Protein AF-A0A933IB61-F1 (afdb_monomer)

Secondary structure (DSSP, 8-state):
--HHHHHHHHHHHHHHHHHHHHHHHHHHHHHHHHHHHHHHHHHTTTS-HHHHHHHHHHHHHHTT---STTTTSEEE-TTS-EEE----SHHHHHHHHHHHHHHHHHTEEEETTEEEEEEEEEEEEE-GGGS-EEEEEEEEEEE-----

pLDDT: mean 87.88, std 10.19, range [34.69, 96.94]

Organism: NCBI:txid2250710

Mean predicted aligned error: 6.29 Å

Nearest PDB structures (foldseek):
  4z36-assembly1_A  TM=5.229E-01  e=5.584E+00  Homo sapiens

Foldseek 3Di:
DPPVVVVVVVVVVVLVVVVVCLVVLLVVLLVVLVVLQQVCQVCQVPDDLLVSLLVSLVSCLVSQPPQDDQAQPWDQDPVRDTDHHHQPDPVSSVRSSVRSSVSQSVQWDQDPLTIKTKDWDKHWRQGPPSPDIDIDIDIDMDHRDPDD

Sequence (148 aa):
MPRIIKWLLWALVVVALYASLKIVLPYIRFADIKGKMREAVLAAAMETDESIARKLAENALDDNLPLAGDYFYQVTGEDGKKFVYQPETEEQKNEYQTLARQYFLEHMTRSPQGLEIAISYQQEIYFPFNLYTHKISFEHKEGGTQLR

Structure (mmCIF, N/CA/C/O backbone):
data_AF-A0A933IB61-F1
#
_entry.id   AF-A0A933IB61-F1
#
loop_
_atom_site.group_PDB
_atom_site.id
_atom_site.type_symbol
_atom_site.label_atom_id
_atom_site.label_alt_id
_atom_site.label_comp_id
_atom_site.label_asym_id
_atom_site.label_entity_id
_atom_site.label_seq_id
_atom_site.pdbx_PDB_ins_code
_atom_site.Cartn_x
_atom_site.Cartn_y
_atom_site.Cartn_z
_atom_site.occupancy
_atom_site.B_iso_or_equiv
_atom_site.auth_seq_id
_atom_site.auth_comp_id
_atom_site.auth_asym_id
_atom_site.auth_atom_id
_atom_site.pdbx_PDB_model_num
ATOM 1 N N . MET A 1 1 ? 6.098 -3.835 -46.830 1.00 64.69 1 MET A N 1
ATOM 2 C CA . MET A 1 1 ? 6.644 -3.106 -45.660 1.00 64.69 1 MET A CA 1
ATOM 3 C C . MET A 1 1 ? 8.115 -3.456 -45.481 1.00 64.69 1 MET A C 1
ATOM 5 O O . MET A 1 1 ? 8.422 -4.646 -45.482 1.00 64.69 1 MET A O 1
ATOM 9 N N . PRO A 1 2 ? 9.014 -2.469 -45.326 1.00 77.75 2 PRO A N 1
ATOM 10 C CA . PRO A 1 2 ? 10.400 -2.704 -44.926 1.00 77.75 2 PRO A CA 1
ATOM 11 C C . PRO A 1 2 ? 10.445 -3.527 -43.634 1.00 77.75 2 PRO A C 1
ATOM 13 O O . PRO A 1 2 ? 9.681 -3.256 -42.706 1.00 77.75 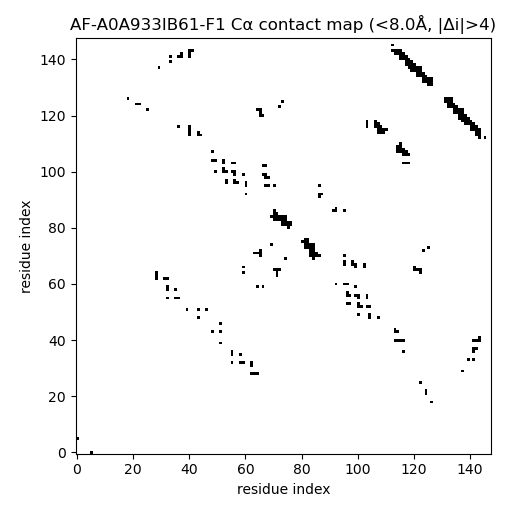2 PRO A O 1
ATOM 16 N N . ARG A 1 3 ? 11.335 -4.525 -43.555 1.00 79.69 3 ARG A N 1
ATOM 17 C CA . ARG A 1 3 ? 11.432 -5.438 -42.397 1.00 79.69 3 ARG A CA 1
ATOM 18 C C . ARG A 1 3 ? 11.608 -4.688 -41.068 1.00 79.69 3 ARG A C 1
ATOM 20 O O . ARG A 1 3 ? 11.031 -5.097 -40.070 1.00 79.69 3 ARG A O 1
ATOM 27 N N . ILE A 1 4 ? 12.321 -3.562 -41.086 1.00 82.44 4 ILE A N 1
ATOM 28 C CA . ILE A 1 4 ? 12.571 -2.689 -39.927 1.00 82.44 4 ILE A CA 1
ATOM 29 C C . ILE A 1 4 ? 11.267 -2.121 -39.346 1.00 82.44 4 ILE A C 1
ATOM 31 O O . ILE A 1 4 ? 11.076 -2.137 -38.135 1.00 82.44 4 ILE A O 1
ATOM 35 N N . ILE A 1 5 ? 10.328 -1.694 -40.198 1.00 84.19 5 ILE A N 1
ATOM 36 C CA . ILE A 1 5 ? 9.041 -1.134 -39.751 1.00 84.19 5 ILE A CA 1
ATOM 37 C C . ILE A 1 5 ? 8.217 -2.195 -39.015 1.00 84.19 5 ILE A C 1
ATOM 39 O O . ILE A 1 5 ? 7.578 -1.898 -38.011 1.00 84.19 5 ILE A O 1
ATOM 43 N N . LYS A 1 6 ? 8.279 -3.456 -39.462 1.00 84.38 6 LYS A N 1
ATOM 44 C CA . LYS A 1 6 ? 7.588 -4.567 -38.796 1.00 84.38 6 LYS A CA 1
ATOM 45 C C . LYS A 1 6 ? 8.132 -4.814 -37.382 1.00 84.38 6 LYS A C 1
ATOM 47 O O . LYS A 1 6 ? 7.344 -5.048 -36.473 1.00 84.38 6 LYS A O 1
ATOM 52 N N . TRP A 1 7 ? 9.450 -4.736 -37.193 1.00 85.81 7 TRP A N 1
ATOM 53 C CA . TRP A 1 7 ? 10.077 -4.858 -35.871 1.00 85.81 7 TRP A CA 1
ATOM 54 C C . TRP A 1 7 ? 9.724 -3.692 -34.948 1.00 85.81 7 TRP A C 1
ATOM 56 O O . TRP A 1 7 ? 9.391 -3.922 -33.790 1.00 85.81 7 TRP A O 1
ATOM 66 N N . LEU A 1 8 ? 9.729 -2.462 -35.466 1.00 86.94 8 LEU A N 1
ATOM 67 C CA . LEU A 1 8 ? 9.330 -1.277 -34.701 1.00 86.94 8 LEU A CA 1
ATOM 68 C C . LEU A 1 8 ? 7.869 -1.351 -34.247 1.00 86.94 8 LEU A C 1
ATOM 70 O O . LEU A 1 8 ? 7.575 -1.037 -33.098 1.00 86.94 8 LEU A O 1
ATOM 74 N N . LEU A 1 9 ? 6.964 -1.824 -35.110 1.00 87.56 9 LEU A N 1
ATOM 75 C CA . LEU A 1 9 ? 5.562 -2.039 -34.744 1.00 87.56 9 LEU A CA 1
ATOM 76 C C . LEU A 1 9 ? 5.420 -3.076 -33.625 1.00 87.56 9 LEU A C 1
ATOM 78 O O . LEU A 1 9 ? 4.701 -2.833 -32.662 1.00 87.56 9 LEU A O 1
ATOM 82 N N . TRP A 1 10 ? 6.135 -4.200 -33.711 1.00 89.38 10 TRP A N 1
ATOM 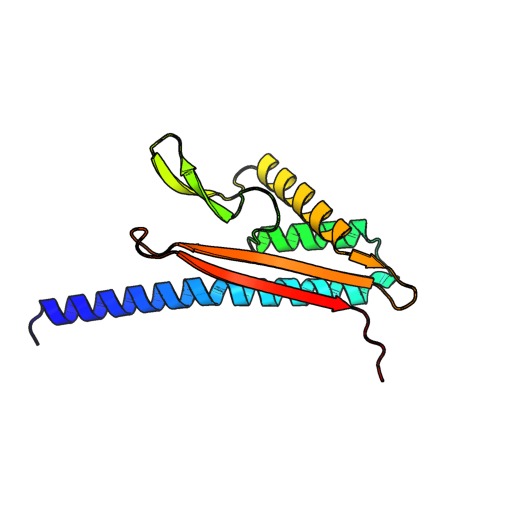83 C CA . TRP A 1 10 ? 6.133 -5.202 -32.642 1.00 89.38 10 TRP A CA 1
ATOM 84 C C . TRP A 1 10 ? 6.691 -4.658 -31.326 1.00 89.38 10 TRP A C 1
ATOM 86 O O . TRP A 1 10 ? 6.081 -4.872 -30.280 1.00 89.38 10 TRP A O 1
ATOM 96 N N . ALA A 1 11 ? 7.799 -3.915 -31.368 1.00 86.50 11 ALA A N 1
ATOM 97 C CA . ALA A 1 11 ? 8.362 -3.271 -30.183 1.00 86.50 11 ALA A CA 1
ATOM 98 C C . ALA A 1 11 ? 7.359 -2.298 -29.543 1.00 86.50 11 ALA A C 1
ATOM 100 O O . ALA A 1 11 ? 7.179 -2.308 -28.327 1.00 86.50 11 ALA A O 1
ATOM 101 N N . LEU A 1 12 ? 6.651 -1.513 -30.359 1.00 88.12 12 LEU A N 1
ATOM 102 C CA . LEU A 1 12 ? 5.637 -0.575 -29.886 1.00 88.12 12 LEU A CA 1
ATOM 103 C C . LEU A 1 12 ? 4.451 -1.293 -29.229 1.00 88.12 12 LEU A C 1
ATOM 105 O O . LEU A 1 12 ? 4.010 -0.875 -28.163 1.00 88.12 12 LEU A O 1
ATOM 109 N N . VAL A 1 13 ? 3.977 -2.401 -29.809 1.00 91.00 13 VAL A N 1
ATOM 110 C CA . VAL A 1 13 ? 2.912 -3.226 -29.211 1.00 91.00 13 VAL A CA 1
ATOM 111 C C . VAL A 1 13 ? 3.342 -3.787 -27.854 1.00 91.00 13 VAL A C 1
ATOM 113 O O . VAL A 1 13 ? 2.574 -3.717 -26.899 1.00 91.00 13 VAL A O 1
ATOM 116 N N . VAL A 1 14 ? 4.571 -4.297 -27.735 1.00 88.44 14 VAL A N 1
ATOM 117 C CA . VAL A 1 14 ? 5.092 -4.825 -26.462 1.00 88.44 14 VAL A CA 1
ATOM 118 C C . VAL A 1 14 ? 5.187 -3.725 -25.403 1.00 88.44 14 VAL A C 1
ATOM 120 O O . VAL A 1 14 ? 4.762 -3.935 -24.267 1.00 88.44 14 VAL A O 1
ATOM 123 N N . VAL A 1 15 ? 5.688 -2.542 -25.768 1.00 87.06 15 VAL A N 1
ATOM 124 C CA . VAL A 1 15 ? 5.757 -1.390 -24.854 1.00 87.06 15 VAL A CA 1
ATOM 125 C C . VAL A 1 15 ? 4.359 -0.939 -24.431 1.00 87.06 15 VAL A C 1
ATOM 127 O O . VAL A 1 15 ? 4.147 -0.671 -23.251 1.00 87.06 15 VAL A O 1
ATOM 130 N N . ALA A 1 16 ? 3.394 -0.904 -25.353 1.00 87.62 16 ALA A N 1
ATOM 131 C CA . ALA A 1 16 ? 2.011 -0.547 -25.048 1.00 87.62 16 ALA A CA 1
ATOM 132 C C . ALA A 1 16 ? 1.354 -1.558 -24.093 1.00 87.62 16 ALA A C 1
ATOM 134 O O . ALA A 1 16 ? 0.734 -1.157 -23.114 1.00 87.62 16 ALA A O 1
ATOM 135 N N . LEU A 1 17 ? 1.546 -2.861 -24.316 1.00 89.94 17 LEU A N 1
ATOM 136 C CA . LEU A 1 17 ? 1.044 -3.901 -23.413 1.00 89.94 17 LEU A CA 1
ATOM 137 C C . LEU A 1 17 ? 1.672 -3.794 -22.020 1.00 89.94 17 LEU A C 1
ATOM 139 O O . LEU A 1 17 ? 0.962 -3.848 -21.016 1.00 89.94 17 LEU A O 1
ATOM 143 N N . TYR A 1 18 ? 2.990 -3.589 -21.951 1.00 87.25 18 TYR A N 1
ATOM 144 C CA . TYR A 1 18 ? 3.693 -3.364 -20.688 1.00 87.25 18 TYR A CA 1
ATOM 145 C C . TYR A 1 18 ? 3.147 -2.136 -19.947 1.00 87.25 18 TYR A C 1
ATOM 147 O O . TYR A 1 18 ? 2.860 -2.208 -18.752 1.00 87.25 18 TYR A O 1
ATOM 155 N N . ALA A 1 19 ? 2.956 -1.029 -20.668 1.00 85.69 19 ALA A N 1
ATOM 156 C CA . ALA A 1 19 ? 2.393 0.210 -20.147 1.00 85.69 19 ALA A CA 1
ATOM 157 C C . ALA A 1 19 ? 0.992 0.003 -19.561 1.00 85.69 19 ALA A C 1
ATOM 159 O O . ALA A 1 19 ? 0.739 0.375 -18.415 1.00 85.69 19 ALA A O 1
ATOM 160 N N . SER A 1 20 ? 0.098 -0.630 -20.324 1.00 88.06 20 SER A N 1
ATOM 161 C CA . SER A 1 20 ? -1.269 -0.908 -19.886 1.00 88.06 20 SER A CA 1
ATOM 162 C C . SER A 1 20 ? -1.291 -1.781 -18.634 1.00 88.06 20 SER A C 1
ATOM 164 O O . SER A 1 20 ? -1.988 -1.446 -17.681 1.00 88.06 20 SER A O 1
ATOM 166 N N . LEU A 1 21 ? -0.489 -2.850 -18.585 1.00 89.62 21 LEU A N 1
ATOM 167 C CA . LEU A 1 21 ? -0.401 -3.711 -17.402 1.00 89.62 21 LEU A CA 1
ATOM 168 C C . LEU A 1 21 ? 0.094 -2.943 -16.171 1.00 89.62 21 LEU A C 1
ATOM 170 O O . LEU A 1 21 ? -0.482 -3.078 -15.094 1.00 89.62 21 LEU A O 1
ATOM 174 N N . LYS A 1 22 ? 1.124 -2.104 -16.328 1.00 87.56 22 LYS A N 1
ATOM 175 C CA . LYS A 1 22 ? 1.668 -1.291 -15.232 1.00 87.56 22 LYS A CA 1
ATOM 176 C C . LYS A 1 22 ? 0.671 -0.273 -14.683 1.00 87.56 22 LYS A C 1
ATOM 178 O O . LYS A 1 22 ? 0.711 -0.013 -13.487 1.00 87.56 22 LYS A O 1
ATOM 183 N N . ILE A 1 23 ? -0.209 0.271 -15.523 1.00 89.56 23 ILE A N 1
ATOM 184 C CA . ILE A 1 23 ? -1.267 1.202 -15.103 1.00 89.56 23 ILE A CA 1
ATOM 185 C C . ILE A 1 23 ? -2.430 0.463 -14.440 1.00 89.56 23 ILE A C 1
ATOM 187 O O . ILE A 1 23 ? -2.929 0.917 -13.418 1.00 89.56 23 ILE A O 1
ATOM 191 N N . VAL A 1 24 ? -2.863 -0.670 -14.995 1.00 92.38 24 VAL A N 1
ATOM 192 C CA . VAL A 1 24 ? -4.037 -1.411 -14.503 1.00 92.38 24 VAL A CA 1
ATOM 193 C C . VAL A 1 24 ? -3.773 -2.069 -13.147 1.00 92.38 24 VAL A C 1
ATOM 195 O O . VAL A 1 24 ? -4.665 -2.130 -12.305 1.00 92.38 24 VAL A O 1
ATOM 198 N N . LEU A 1 25 ? -2.553 -2.547 -12.913 1.00 91.69 25 LEU A N 1
ATOM 199 C CA . LEU A 1 25 ? -2.216 -3.325 -11.723 1.00 91.69 25 LEU A CA 1
ATOM 200 C C . LEU A 1 25 ? -2.421 -2.557 -10.393 1.00 91.69 25 LEU A C 1
ATOM 202 O O . LEU A 1 25 ? -3.030 -3.131 -9.491 1.00 91.69 25 LEU A O 1
ATOM 206 N N . PRO A 1 26 ? -2.044 -1.268 -10.264 1.00 92.12 26 PRO A N 1
ATOM 207 C CA . PRO A 1 26 ? -2.430 -0.439 -9.118 1.00 92.12 26 PRO A CA 1
ATOM 208 C C . PRO A 1 26 ? -3.941 -0.337 -8.885 1.00 92.12 26 PRO A C 1
ATOM 210 O O . PRO A 1 26 ? -4.376 -0.401 -7.741 1.00 92.12 26 PRO A O 1
ATOM 213 N N . TYR A 1 27 ? -4.762 -0.246 -9.939 1.00 93.56 27 TYR A N 1
ATOM 214 C CA . TYR A 1 27 ? -6.224 -0.231 -9.779 1.00 93.56 27 TYR A CA 1
ATOM 215 C C . TYR A 1 27 ? -6.771 -1.565 -9.261 1.00 93.56 27 TYR A C 1
ATOM 217 O O . TYR A 1 27 ? -7.724 -1.561 -8.484 1.00 93.56 27 TYR A O 1
ATOM 225 N N . ILE A 1 28 ? -6.182 -2.694 -9.675 1.00 93.88 28 ILE A N 1
ATOM 226 C CA . ILE A 1 28 ? -6.565 -4.027 -9.180 1.00 93.88 28 ILE A CA 1
ATOM 227 C C . ILE A 1 28 ? -6.234 -4.151 -7.691 1.00 93.88 28 ILE A C 1
ATOM 229 O O . ILE A 1 28 ? -7.112 -4.494 -6.907 1.00 93.88 28 ILE A O 1
ATOM 233 N N . ARG A 1 29 ? -5.006 -3.801 -7.296 1.00 93.38 29 ARG A N 1
ATOM 234 C CA . ARG A 1 29 ? -4.564 -3.789 -5.889 1.00 93.38 29 ARG A CA 1
ATOM 235 C C . ARG A 1 29 ? -5.430 -2.874 -5.031 1.00 93.38 29 ARG A C 1
ATOM 237 O O . ARG A 1 29 ? -5.883 -3.243 -3.957 1.00 93.38 29 ARG A O 1
ATOM 244 N N . PHE A 1 30 ? -5.757 -1.692 -5.551 1.00 94.56 30 PHE A N 1
ATOM 245 C CA . PHE A 1 30 ? -6.669 -0.791 -4.862 1.00 94.56 30 PHE A CA 1
ATOM 246 C C . PHE A 1 30 ? -8.092 -1.359 -4.739 1.00 94.56 30 PHE A C 1
ATOM 248 O O . PHE A 1 30 ? -8.792 -1.079 -3.770 1.00 94.56 30 PHE A O 1
ATOM 255 N N . ALA A 1 31 ? -8.562 -2.148 -5.704 1.00 94.31 31 ALA A N 1
ATOM 256 C CA . ALA A 1 31 ? -9.848 -2.825 -5.583 1.00 94.31 31 ALA A CA 1
ATOM 257 C C . ALA A 1 31 ? -9.829 -3.916 -4.500 1.00 94.31 31 ALA A C 1
ATOM 259 O O . ALA A 1 31 ? -10.821 -4.033 -3.778 1.00 94.31 31 ALA A O 1
ATOM 260 N N . ASP A 1 32 ? -8.723 -4.652 -4.362 1.00 95.31 32 ASP A N 1
ATOM 261 C CA . ASP A 1 32 ? -8.577 -5.694 -3.341 1.00 95.31 32 ASP A CA 1
ATOM 262 C C . ASP A 1 32 ? -8.580 -5.104 -1.926 1.00 95.31 32 ASP A C 1
ATOM 264 O O . ASP A 1 32 ? -9.448 -5.458 -1.124 1.00 95.31 32 ASP A O 1
ATOM 268 N N . ILE A 1 33 ? -7.744 -4.092 -1.655 1.00 94.62 33 ILE A N 1
ATOM 269 C CA . ILE A 1 33 ? -7.709 -3.452 -0.329 1.00 94.62 33 ILE A CA 1
ATOM 270 C C . ILE A 1 33 ? -9.056 -2.829 0.060 1.00 94.62 33 ILE A C 1
ATOM 272 O O . ILE A 1 33 ? -9.455 -2.913 1.219 1.00 94.62 33 ILE A O 1
ATOM 276 N N . LYS A 1 34 ? -9.825 -2.283 -0.894 1.00 95.12 34 LYS A N 1
ATOM 277 C CA . LYS A 1 34 ? -11.206 -1.834 -0.626 1.00 95.12 34 LYS A CA 1
ATOM 278 C C . LYS A 1 34 ? -12.114 -2.990 -0.207 1.00 95.12 34 LYS A C 1
ATOM 280 O O . LYS A 1 34 ? -12.926 -2.832 0.703 1.00 95.12 34 LYS A O 1
ATOM 285 N N . GLY A 1 35 ? -11.977 -4.150 -0.850 1.00 94.19 35 GLY A N 1
ATOM 286 C CA . GLY A 1 35 ? -12.655 -5.380 -0.442 1.00 94.19 35 GLY A CA 1
ATOM 287 C C . GLY A 1 35 ? -12.308 -5.764 0.997 1.00 94.19 35 GLY A C 1
ATOM 288 O O . GLY A 1 35 ? -13.211 -5.998 1.801 1.00 94.19 35 GLY A O 1
ATOM 289 N N . LYS A 1 36 ? -11.021 -5.714 1.355 1.00 95.50 36 LYS A N 1
ATOM 290 C CA . LYS A 1 36 ? -10.535 -5.993 2.717 1.00 95.50 36 LYS A CA 1
ATOM 291 C C . LYS A 1 36 ? -11.020 -4.984 3.753 1.00 95.50 36 LYS A C 1
ATOM 293 O O . LYS A 1 36 ? -11.420 -5.381 4.845 1.00 95.50 36 LYS A O 1
ATOM 298 N N . MET A 1 37 ? -11.066 -3.697 3.414 1.00 94.38 37 MET A N 1
ATOM 299 C CA . MET A 1 37 ? -11.655 -2.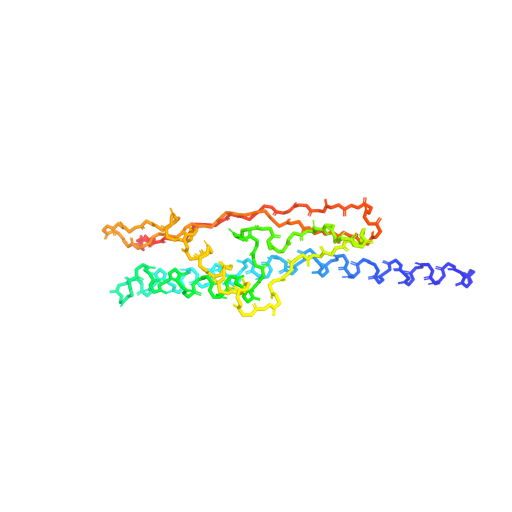668 4.278 1.00 94.38 37 MET A CA 1
ATOM 300 C C . MET A 1 37 ? -13.136 -2.946 4.538 1.00 94.38 37 MET A C 1
ATOM 302 O O . MET A 1 37 ? -13.590 -2.852 5.677 1.00 94.38 37 MET A O 1
ATOM 306 N N . ARG A 1 38 ? -13.888 -3.350 3.510 1.00 94.31 38 ARG A N 1
ATOM 307 C CA . ARG A 1 38 ? -15.301 -3.716 3.658 1.00 94.31 38 ARG A CA 1
ATOM 308 C C . ARG A 1 38 ? -15.484 -4.942 4.546 1.00 94.31 38 ARG A C 1
ATOM 310 O O . ARG A 1 38 ? -16.340 -4.920 5.427 1.00 94.31 38 ARG A O 1
ATOM 317 N N . GLU A 1 39 ? -14.685 -5.989 4.349 1.00 92.38 39 GLU A N 1
ATOM 318 C CA . GLU A 1 39 ? -14.675 -7.172 5.222 1.00 92.38 39 GLU A CA 1
ATOM 319 C C . GLU A 1 39 ? -14.387 -6.783 6.681 1.00 92.38 39 GLU A C 1
ATOM 321 O O . GLU A 1 39 ? -15.097 -7.219 7.589 1.00 92.38 39 GLU A O 1
ATOM 326 N N . ALA A 1 40 ? -13.412 -5.899 6.904 1.00 92.00 40 ALA A N 1
ATOM 327 C CA . ALA A 1 40 ? -13.058 -5.398 8.226 1.00 92.00 40 ALA A CA 1
ATOM 328 C C . ALA A 1 40 ? -14.181 -4.581 8.886 1.00 92.00 40 ALA A C 1
ATOM 330 O O . ALA A 1 40 ? -14.481 -4.795 10.060 1.00 92.00 40 ALA A O 1
ATOM 331 N N . VAL A 1 41 ? -14.841 -3.685 8.144 1.00 91.50 41 VAL A N 1
ATOM 332 C CA . VAL A 1 41 ? -15.993 -2.914 8.646 1.00 91.50 41 VAL A CA 1
ATOM 333 C C . VAL A 1 41 ? -17.148 -3.842 9.032 1.00 91.50 41 VAL A C 1
ATOM 335 O O . VAL A 1 41 ? -17.767 -3.643 10.077 1.00 91.50 41 VAL A O 1
ATOM 338 N N . LEU A 1 42 ? -17.408 -4.892 8.247 1.00 89.69 42 LEU A N 1
ATOM 339 C CA . LEU A 1 42 ? -18.434 -5.894 8.562 1.00 89.69 42 LEU A CA 1
ATOM 340 C C . LEU A 1 42 ? -18.072 -6.741 9.795 1.00 89.69 42 LEU A C 1
ATOM 342 O O . LEU A 1 42 ? -18.954 -7.093 10.577 1.00 89.69 42 LEU A O 1
ATOM 346 N N . ALA A 1 43 ? -16.786 -7.037 9.995 1.00 86.75 43 ALA A N 1
ATOM 347 C CA . ALA A 1 43 ? -16.278 -7.791 11.142 1.00 86.75 43 ALA A CA 1
ATOM 348 C C . ALA A 1 43 ? -16.044 -6.931 12.403 1.00 86.75 43 ALA A C 1
ATOM 350 O O . ALA A 1 43 ? -15.739 -7.465 13.472 1.00 86.75 43 ALA A O 1
ATOM 351 N N . ALA A 1 44 ? -16.222 -5.608 12.321 1.00 84.81 44 ALA A N 1
ATOM 352 C CA . ALA A 1 44 ? -15.840 -4.660 13.369 1.00 84.81 44 ALA A CA 1
ATOM 353 C C . ALA A 1 44 ? -16.557 -4.844 14.716 1.00 84.81 44 ALA A C 1
ATOM 355 O O . ALA A 1 44 ? -16.082 -4.349 15.741 1.00 84.81 44 ALA A O 1
ATOM 356 N N . ALA A 1 45 ? -17.694 -5.546 14.737 1.00 82.75 45 ALA A N 1
ATOM 357 C CA . ALA A 1 45 ? -18.395 -5.899 15.971 1.00 82.75 45 ALA A CA 1
ATOM 358 C C . ALA A 1 45 ? -17.661 -6.977 16.792 1.00 82.75 45 ALA A C 1
ATOM 360 O O . ALA A 1 45 ? -17.849 -7.051 18.004 1.00 82.75 45 ALA A O 1
ATOM 361 N N . MET A 1 46 ? -16.844 -7.810 16.141 1.00 86.62 46 MET A N 1
ATOM 362 C CA . MET A 1 46 ? -16.148 -8.946 16.756 1.00 86.62 46 MET A CA 1
ATOM 363 C C . MET A 1 46 ? -14.641 -8.725 16.903 1.00 86.62 46 MET A C 1
ATOM 365 O O . MET A 1 46 ? -13.988 -9.459 17.642 1.00 86.62 46 MET A O 1
ATOM 369 N N . GLU A 1 47 ? -14.084 -7.731 16.212 1.00 88.31 47 GLU A N 1
ATOM 370 C CA . GLU A 1 47 ? -12.649 -7.465 16.186 1.00 88.31 47 GLU A CA 1
ATOM 371 C C . GLU A 1 47 ? -12.293 -6.091 16.759 1.00 88.31 47 GLU A C 1
ATOM 373 O O . GLU A 1 47 ? -13.027 -5.108 16.617 1.00 88.31 47 GLU A O 1
ATOM 378 N N . THR A 1 48 ? -11.127 -6.030 17.404 1.00 90.94 48 THR A N 1
ATOM 379 C CA . THR A 1 48 ? -10.529 -4.778 17.867 1.00 90.94 48 THR A CA 1
ATOM 380 C C . THR A 1 48 ? -9.935 -4.005 16.695 1.00 90.94 48 THR A C 1
ATOM 382 O O . THR A 1 48 ? -9.505 -4.598 15.702 1.00 90.94 48 THR A O 1
ATOM 385 N N . ASP A 1 49 ? -9.850 -2.682 16.837 1.00 92.12 49 ASP A N 1
ATOM 386 C CA . ASP A 1 49 ? -9.248 -1.820 15.813 1.00 92.12 49 ASP A CA 1
ATOM 387 C C . ASP A 1 49 ? -7.792 -2.223 15.527 1.00 92.12 49 ASP A C 1
ATOM 389 O O . ASP A 1 49 ? -7.384 -2.278 14.374 1.00 92.12 49 ASP A O 1
ATOM 393 N N . GLU A 1 50 ? -7.049 -2.642 16.556 1.00 94.06 50 GLU A N 1
ATOM 394 C CA . GLU A 1 50 ? -5.682 -3.165 16.427 1.00 94.06 50 GLU A CA 1
ATOM 395 C C .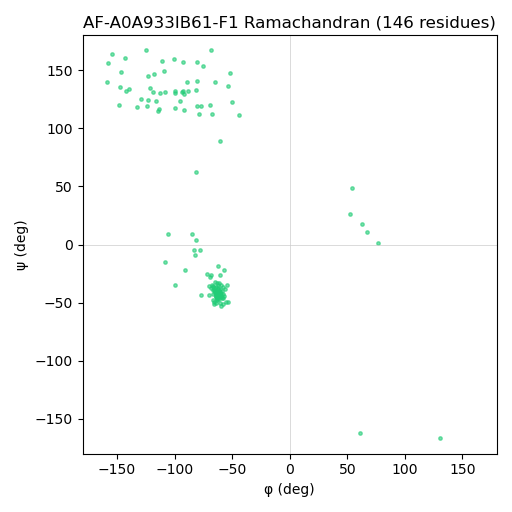 GLU A 1 50 ? -5.598 -4.433 15.556 1.00 94.06 50 GLU A C 1
ATOM 397 O O . GLU A 1 50 ? -4.715 -4.552 14.706 1.00 94.06 50 GLU A O 1
ATOM 402 N N . SER A 1 51 ? -6.520 -5.389 15.745 1.00 94.25 51 SER A N 1
ATOM 403 C CA . SER A 1 51 ? -6.577 -6.620 14.938 1.00 94.25 51 SER A CA 1
ATOM 404 C C . SER A 1 51 ? -6.850 -6.298 13.472 1.00 94.25 51 SER A C 1
ATOM 406 O O . SER A 1 51 ? -6.181 -6.821 12.577 1.00 94.25 51 SER A O 1
ATOM 408 N N . ILE A 1 52 ? -7.809 -5.401 13.241 1.00 94.19 52 ILE A N 1
ATOM 409 C CA . ILE A 1 52 ? -8.206 -4.949 11.910 1.00 94.19 52 ILE A CA 1
ATOM 410 C C . ILE A 1 52 ? -7.051 -4.219 11.225 1.00 94.19 52 ILE A C 1
ATOM 412 O O . ILE A 1 52 ? -6.688 -4.575 10.105 1.00 94.19 52 ILE A O 1
ATOM 416 N N . ALA A 1 53 ? -6.428 -3.256 11.903 1.00 95.62 53 ALA A N 1
ATOM 417 C CA . ALA A 1 53 ? -5.314 -2.490 11.362 1.00 95.62 53 ALA A CA 1
ATOM 418 C C . ALA A 1 53 ? -4.118 -3.386 11.015 1.00 95.62 53 ALA A C 1
ATOM 420 O O . ALA A 1 53 ? -3.497 -3.194 9.971 1.00 95.62 53 ALA A O 1
ATOM 421 N N . ARG A 1 54 ? -3.820 -4.407 11.834 1.00 96.06 54 ARG A N 1
ATOM 422 C CA . ARG A 1 54 ? -2.761 -5.381 11.527 1.00 96.06 54 ARG A CA 1
ATOM 423 C C . ARG A 1 54 ? -3.075 -6.181 10.261 1.00 96.06 54 ARG A C 1
ATOM 425 O O . ARG A 1 54 ? -2.227 -6.264 9.381 1.00 96.06 54 ARG A O 1
ATOM 432 N N . LYS A 1 55 ? -4.294 -6.718 10.136 1.00 95.50 55 LYS A N 1
ATOM 433 C CA . LYS A 1 55 ? -4.714 -7.452 8.928 1.00 95.50 55 LYS A CA 1
ATOM 434 C C . LYS A 1 55 ? -4.672 -6.566 7.683 1.00 95.50 55 LYS A C 1
ATOM 436 O O . LYS A 1 55 ? -4.260 -7.015 6.619 1.00 95.50 55 LYS A O 1
ATOM 441 N N . LEU A 1 56 ? -5.102 -5.310 7.790 1.00 95.81 56 LEU A N 1
ATOM 442 C CA . LEU A 1 56 ? -5.047 -4.367 6.673 1.00 95.81 56 LEU A CA 1
ATOM 443 C C . LEU A 1 56 ? -3.604 -4.016 6.293 1.00 95.81 56 LEU A C 1
ATOM 445 O O . LEU A 1 56 ? -3.309 -3.923 5.107 1.00 95.81 56 LEU A O 1
ATOM 449 N N . ALA A 1 57 ? -2.697 -3.895 7.265 1.00 95.94 57 ALA A N 1
ATOM 450 C CA . ALA A 1 57 ? -1.272 -3.686 7.015 1.00 95.94 57 ALA A CA 1
AT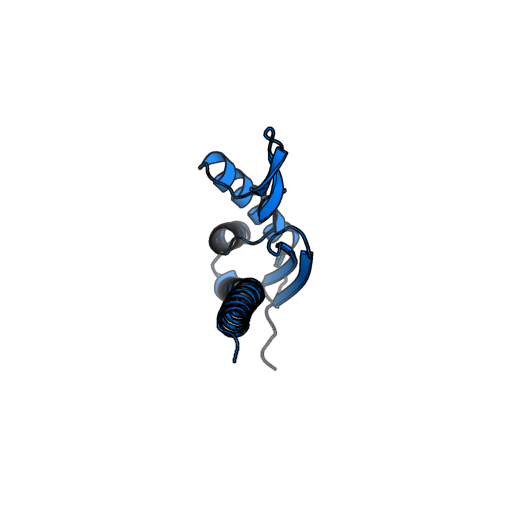OM 451 C C . ALA A 1 57 ? -0.601 -4.887 6.328 1.00 95.94 57 ALA A C 1
ATOM 453 O O . ALA A 1 57 ? 0.215 -4.698 5.428 1.00 95.94 57 ALA A O 1
ATOM 454 N N . GLU A 1 58 ? -0.964 -6.112 6.717 1.00 95.75 58 GLU A N 1
ATOM 455 C CA . GLU A 1 58 ? -0.519 -7.342 6.048 1.00 95.75 58 GLU A CA 1
ATOM 456 C C . GLU A 1 58 ? -0.979 -7.366 4.582 1.00 95.75 58 GLU A C 1
ATOM 458 O O . GLU A 1 58 ? -0.148 -7.492 3.687 1.00 95.75 58 GLU A O 1
ATOM 463 N N . ASN A 1 59 ? -2.271 -7.126 4.321 1.00 95.62 59 ASN A N 1
ATOM 464 C CA . ASN A 1 59 ? -2.787 -7.064 2.947 1.00 95.62 59 ASN A CA 1
ATOM 465 C C . ASN A 1 59 ? -2.147 -5.919 2.142 1.00 95.62 59 ASN A C 1
ATOM 467 O O . ASN A 1 59 ? -1.837 -6.086 0.968 1.00 95.62 59 ASN A O 1
ATOM 471 N N . ALA A 1 60 ? -1.900 -4.763 2.766 1.00 94.25 60 ALA A N 1
ATOM 472 C CA . ALA A 1 60 ? -1.236 -3.643 2.106 1.00 94.25 60 ALA A CA 1
ATOM 473 C C . ALA A 1 60 ? 0.199 -3.983 1.668 1.00 94.25 60 ALA A C 1
ATOM 475 O O . ALA A 1 60 ? 0.634 -3.527 0.608 1.00 94.25 60 ALA A O 1
ATOM 476 N N . LEU A 1 61 ? 0.917 -4.802 2.446 1.00 94.31 61 LEU A N 1
ATOM 477 C CA . LEU A 1 61 ? 2.232 -5.314 2.064 1.00 94.31 61 LEU A CA 1
ATOM 478 C C . LEU A 1 61 ? 2.122 -6.258 0.859 1.00 94.31 61 LEU A C 1
ATOM 480 O O . LEU A 1 61 ? 2.854 -6.080 -0.116 1.00 94.31 61 LEU A O 1
ATOM 484 N N . ASP A 1 62 ? 1.1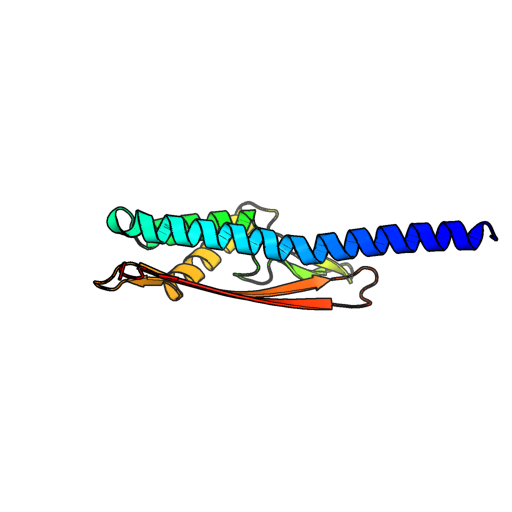85 -7.208 0.898 1.00 93.00 62 ASP A N 1
ATOM 485 C CA . ASP A 1 62 ? 0.958 -8.175 -0.186 1.00 93.00 62 ASP A CA 1
ATOM 486 C C . ASP A 1 62 ? 0.581 -7.471 -1.504 1.00 93.00 62 ASP A C 1
ATOM 488 O O . ASP A 1 62 ? 1.118 -7.765 -2.581 1.00 93.00 62 ASP A O 1
ATOM 492 N N . ASP A 1 63 ? -0.259 -6.441 -1.412 1.00 92.19 63 ASP A N 1
ATOM 493 C CA . ASP A 1 63 ? -0.652 -5.589 -2.533 1.00 92.19 63 ASP A CA 1
ATOM 494 C C . ASP A 1 63 ? 0.407 -4.550 -2.923 1.00 92.19 63 ASP A C 1
ATOM 496 O O . ASP A 1 63 ? 0.275 -3.885 -3.953 1.00 92.19 63 ASP A O 1
ATOM 500 N N . ASN A 1 64 ? 1.513 -4.454 -2.181 1.00 92.44 64 ASN A N 1
ATOM 501 C CA . ASN A 1 64 ? 2.588 -3.484 -2.388 1.00 92.44 64 ASN A CA 1
ATOM 502 C C . ASN A 1 64 ? 2.077 -2.031 -2.431 1.00 92.44 64 ASN A C 1
ATOM 504 O O . ASN A 1 64 ? 2.366 -1.285 -3.375 1.00 92.44 64 ASN A O 1
ATOM 508 N N . LEU A 1 65 ? 1.258 -1.651 -1.450 1.00 92.50 65 LEU A N 1
ATOM 509 C CA . LEU A 1 65 ? 0.682 -0.313 -1.359 1.00 92.50 65 LEU A CA 1
ATOM 510 C C . LEU A 1 65 ? 1.690 0.675 -0.746 1.00 92.50 65 LEU A C 1
ATOM 512 O O . LEU A 1 65 ? 2.265 0.391 0.305 1.00 92.50 65 LEU A O 1
ATOM 516 N N . PRO A 1 66 ? 1.889 1.870 -1.317 1.00 92.31 66 PRO A N 1
ATOM 517 C CA . PRO A 1 66 ? 2.837 2.858 -0.801 1.00 92.31 66 PRO A CA 1
ATOM 518 C C . PRO A 1 66 ? 2.230 3.665 0.363 1.00 92.31 66 PRO A C 1
ATOM 520 O O . PRO A 1 66 ? 2.032 4.874 0.258 1.00 92.31 66 PRO A O 1
ATOM 523 N N . LEU A 1 67 ? 1.886 2.984 1.462 1.00 89.56 67 LEU A N 1
ATOM 524 C CA . LEU A 1 67 ? 1.258 3.590 2.648 1.00 89.56 67 LEU A CA 1
ATOM 525 C C . LEU A 1 67 ? 2.261 4.061 3.705 1.00 89.56 67 LEU A C 1
ATOM 527 O O . LEU A 1 67 ? 1.920 4.890 4.543 1.00 89.56 67 LEU A O 1
ATOM 531 N N . ALA A 1 68 ? 3.477 3.517 3.695 1.00 84.00 68 ALA A N 1
ATOM 532 C CA . ALA A 1 68 ? 4.444 3.710 4.764 1.00 84.00 68 ALA A CA 1
ATOM 533 C C . ALA A 1 68 ? 5.885 3.726 4.249 1.00 84.00 68 ALA A C 1
ATOM 535 O O . ALA A 1 68 ? 6.284 2.853 3.477 1.00 84.00 68 ALA A O 1
ATOM 536 N N . GLY A 1 69 ? 6.667 4.689 4.746 1.00 80.44 69 GLY A N 1
ATOM 537 C CA . GLY A 1 69 ? 8.072 4.879 4.381 1.00 80.44 69 GLY A CA 1
ATOM 538 C C . GLY A 1 69 ? 8.281 5.181 2.893 1.00 80.44 69 GLY A C 1
ATOM 539 O O . GLY A 1 69 ? 7.347 5.527 2.171 1.00 80.44 69 GLY A O 1
ATOM 540 N N . ASP A 1 70 ? 9.518 4.998 2.433 1.00 81.38 70 ASP A N 1
ATOM 541 C CA . ASP A 1 70 ? 9.896 5.128 1.016 1.00 81.38 70 ASP A CA 1
ATOM 542 C C . ASP A 1 70 ? 9.646 3.830 0.218 1.00 81.38 70 ASP A C 1
ATOM 544 O O . ASP A 1 70 ? 10.065 3.689 -0.936 1.00 81.38 70 ASP A O 1
ATOM 548 N N . TYR A 1 71 ? 8.967 2.852 0.826 1.00 86.62 71 TYR A N 1
ATOM 549 C CA . TYR A 1 71 ? 8.654 1.580 0.190 1.00 86.62 71 TYR A CA 1
ATOM 550 C C . TYR A 1 71 ? 7.711 1.784 -1.003 1.00 86.62 71 TYR A C 1
ATOM 552 O O . TYR A 1 71 ? 6.775 2.581 -0.984 1.00 86.62 71 TYR A O 1
ATOM 560 N N . PHE A 1 72 ? 7.981 1.028 -2.063 1.00 85.94 72 PHE A N 1
ATOM 561 C CA . PHE A 1 72 ? 7.310 1.046 -3.363 1.00 85.94 72 PHE A CA 1
ATOM 562 C C . PHE A 1 72 ? 7.509 2.321 -4.200 1.00 85.94 72 PHE A C 1
ATOM 564 O O . PHE A 1 72 ? 6.899 2.447 -5.268 1.00 85.94 72 PHE A O 1
ATOM 571 N N . TYR A 1 73 ? 8.433 3.201 -3.798 1.00 85.12 73 TYR A N 1
ATOM 572 C CA . TYR A 1 73 ? 8.921 4.324 -4.604 1.00 85.12 73 TYR A CA 1
ATOM 573 C C . TYR A 1 73 ? 10.273 4.023 -5.257 1.00 85.12 73 TYR A C 1
ATOM 575 O O . TYR A 1 73 ? 11.008 3.122 -4.851 1.00 85.12 73 TYR A O 1
ATOM 583 N N . GLN A 1 74 ? 10.607 4.767 -6.314 1.00 85.31 74 GLN A N 1
ATOM 584 C CA . GLN A 1 74 ? 11.915 4.668 -6.957 1.00 85.31 74 GLN A CA 1
ATOM 585 C C . GLN A 1 74 ? 12.972 5.390 -6.118 1.00 85.31 74 GLN A C 1
ATOM 587 O O . GLN A 1 74 ? 12.927 6.609 -5.967 1.00 85.31 74 GLN A O 1
ATOM 592 N N . VAL A 1 75 ? 13.971 4.643 -5.658 1.00 83.44 75 VAL A N 1
ATOM 593 C CA . VAL A 1 75 ? 15.141 5.157 -4.940 1.00 83.44 75 VAL A CA 1
ATOM 594 C C . VAL A 1 75 ? 16.394 5.017 -5.800 1.00 83.44 75 VAL A C 1
ATOM 596 O O . VAL A 1 75 ? 16.442 4.223 -6.744 1.00 83.44 75 VAL A O 1
ATOM 599 N N . THR A 1 76 ? 17.410 5.825 -5.500 1.00 83.38 76 THR A N 1
ATOM 600 C CA . THR A 1 76 ? 18.730 5.714 -6.135 1.00 83.38 76 THR A CA 1
ATOM 601 C C . THR A 1 76 ? 19.653 4.969 -5.183 1.00 83.38 76 THR A C 1
ATOM 603 O O . THR A 1 76 ? 19.892 5.444 -4.077 1.00 83.38 76 THR A O 1
ATOM 606 N N . GLY A 1 77 ? 20.140 3.803 -5.605 1.00 81.44 77 GLY A N 1
ATOM 607 C CA . GLY A 1 77 ? 21.115 3.022 -4.852 1.00 81.44 77 GLY A CA 1
ATOM 608 C C . GLY A 1 77 ? 22.480 3.695 -4.783 1.00 81.44 77 GLY A C 1
ATOM 609 O O . GLY A 1 77 ? 22.779 4.619 -5.542 1.00 81.44 77 GLY A O 1
ATOM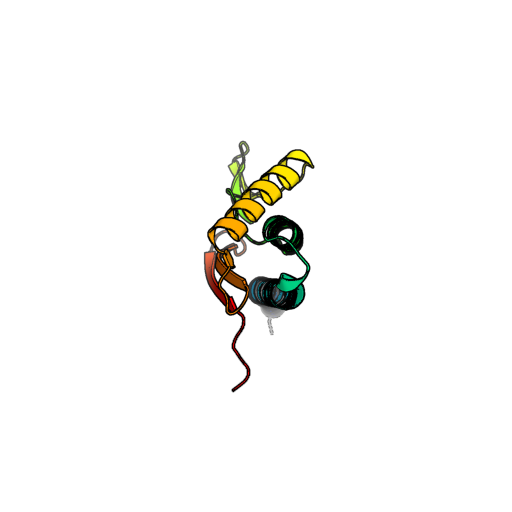 610 N N . GLU A 1 78 ? 23.339 3.182 -3.906 1.00 83.56 78 GLU A N 1
ATOM 611 C CA . GLU A 1 78 ? 24.721 3.660 -3.748 1.00 83.56 78 GLU A CA 1
ATOM 612 C C . GLU A 1 78 ? 25.554 3.506 -5.031 1.00 83.56 78 GLU A C 1
ATOM 614 O O . GLU A 1 78 ? 26.469 4.285 -5.286 1.00 83.56 78 GLU A O 1
ATOM 619 N N . ASP A 1 79 ? 25.200 2.542 -5.885 1.00 83.25 79 ASP A N 1
ATOM 620 C CA . ASP A 1 79 ? 25.809 2.317 -7.199 1.00 83.25 79 ASP A CA 1
ATOM 621 C C . ASP A 1 79 ? 25.264 3.251 -8.302 1.00 83.25 79 ASP A C 1
ATOM 623 O O . ASP A 1 79 ? 25.616 3.110 -9.476 1.00 83.25 79 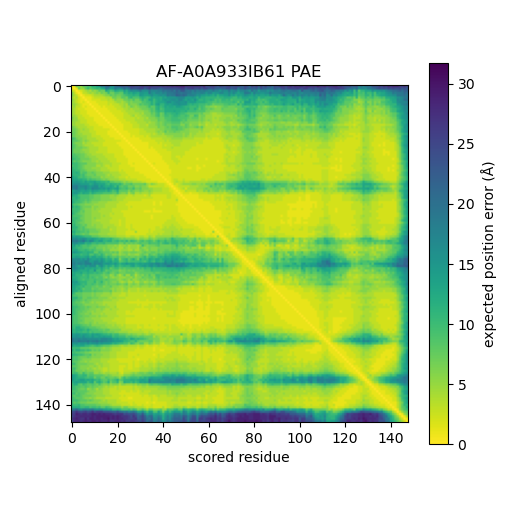ASP A O 1
ATOM 627 N N . GLY A 1 80 ? 24.386 4.193 -7.942 1.00 78.19 80 GLY A N 1
ATOM 628 C CA . GLY A 1 80 ? 23.737 5.136 -8.850 1.00 78.19 80 GLY A CA 1
ATOM 629 C C . GLY A 1 80 ? 22.595 4.536 -9.674 1.00 78.19 80 GLY A C 1
ATOM 630 O O . GLY A 1 80 ? 21.993 5.250 -10.486 1.00 78.19 80 GLY A O 1
ATOM 631 N N . LYS A 1 81 ? 22.262 3.247 -9.499 1.00 83.38 81 LYS A N 1
ATOM 632 C CA . LYS A 1 81 ? 21.130 2.632 -10.200 1.00 83.38 81 LYS A CA 1
ATOM 633 C C . LYS A 1 81 ? 19.821 2.979 -9.511 1.00 83.38 81 LYS A C 1
ATOM 635 O O . LYS A 1 81 ? 19.711 2.984 -8.289 1.00 83.38 81 LYS A O 1
ATOM 640 N N . LYS A 1 82 ? 18.796 3.232 -10.323 1.00 81.88 82 LYS A N 1
ATOM 641 C CA . LYS A 1 82 ? 17.437 3.462 -9.836 1.00 81.88 82 LYS A CA 1
ATOM 642 C C . LYS A 1 82 ? 16.662 2.156 -9.800 1.00 81.88 82 LYS A C 1
ATOM 644 O O . LYS A 1 82 ? 16.589 1.464 -10.815 1.00 81.88 82 LYS A O 1
ATOM 649 N N . PHE A 1 83 ? 16.034 1.865 -8.673 1.00 82.56 83 PHE A N 1
ATOM 650 C CA . PHE A 1 83 ? 15.159 0.710 -8.504 1.00 82.56 83 PHE A CA 1
ATOM 651 C C . PHE A 1 83 ? 13.972 1.080 -7.616 1.00 82.56 83 PHE A C 1
ATOM 653 O O . PHE A 1 83 ? 14.004 2.090 -6.920 1.00 82.56 83 PHE A O 1
ATOM 660 N N . VAL A 1 84 ? 12.896 0.300 -7.690 1.00 84.62 84 VAL A N 1
ATOM 661 C CA . VAL A 1 84 ? 11.753 0.469 -6.786 1.00 84.62 84 VAL A CA 1
ATOM 662 C C . VAL A 1 84 ? 12.114 -0.204 -5.470 1.00 84.62 84 VAL A C 1
ATOM 664 O O . VAL A 1 84 ? 12.377 -1.405 -5.479 1.00 84.62 84 VAL A O 1
ATOM 667 N N . TYR A 1 85 ? 12.156 0.555 -4.375 1.00 85.69 85 TYR A N 1
ATOM 668 C CA . TYR A 1 85 ? 12.498 0.017 -3.063 1.00 85.69 85 TYR A CA 1
ATOM 669 C C . TYR A 1 85 ? 11.372 -0.887 -2.579 1.00 85.69 85 TYR A C 1
ATOM 671 O O . TYR A 1 85 ? 10.230 -0.453 -2.466 1.00 85.69 85 TYR A O 1
ATOM 679 N N . GLN A 1 86 ? 11.671 -2.156 -2.340 1.00 87.25 86 GLN A N 1
ATOM 680 C CA . GLN A 1 86 ? 10.714 -3.124 -1.819 1.00 87.25 86 GLN A CA 1
ATOM 681 C C . GLN A 1 86 ? 11.293 -3.710 -0.534 1.00 87.25 86 GLN A C 1
ATOM 683 O O . GLN A 1 86 ? 12.511 -3.855 -0.441 1.00 87.25 86 GLN A O 1
ATOM 688 N N . PRO A 1 87 ? 10.455 -4.027 0.460 1.00 87.50 87 PRO A N 1
ATOM 689 C CA . PRO A 1 87 ? 10.921 -4.712 1.654 1.00 87.50 87 PRO A CA 1
ATOM 690 C C . PRO A 1 87 ? 11.357 -6.140 1.288 1.00 87.50 87 PRO A C 1
ATOM 692 O O . PRO A 1 87 ? 10.537 -6.982 0.919 1.00 87.50 87 PRO A O 1
ATOM 695 N N . GLU A 1 88 ? 12.657 -6.413 1.377 1.00 88.62 88 GLU A N 1
ATOM 696 C CA . GLU A 1 88 ? 13.263 -7.707 1.037 1.00 88.62 88 GLU A CA 1
ATOM 697 C C . GLU A 1 88 ? 13.534 -8.555 2.285 1.00 88.62 88 GLU A C 1
ATOM 699 O O . GLU A 1 88 ? 13.383 -9.780 2.251 1.00 88.62 88 GLU A O 1
ATOM 704 N N . THR A 1 89 ? 13.901 -7.918 3.401 1.00 92.19 89 THR A N 1
ATOM 705 C CA . THR A 1 89 ? 14.185 -8.604 4.669 1.00 92.19 89 THR A CA 1
ATOM 706 C C . THR A 1 89 ? 12.950 -8.683 5.562 1.00 92.19 89 THR A C 1
ATOM 708 O O . THR A 1 89 ? 12.035 -7.865 5.469 1.00 92.19 89 THR A O 1
ATOM 711 N N . GLU A 1 90 ? 12.926 -9.650 6.482 1.00 93.38 90 GLU A N 1
ATOM 712 C CA . GLU A 1 90 ? 11.851 -9.745 7.481 1.00 93.38 90 GLU A CA 1
ATOM 713 C C . GLU A 1 90 ? 11.789 -8.502 8.378 1.00 93.38 90 GLU A C 1
ATOM 715 O O . GLU A 1 90 ? 10.707 -8.062 8.751 1.00 93.38 90 GLU A O 1
ATOM 720 N N . GLU A 1 91 ? 12.931 -7.878 8.673 1.00 93.12 91 GLU A N 1
ATOM 721 C CA . GLU A 1 91 ? 12.977 -6.613 9.413 1.00 93.12 91 GLU A CA 1
ATOM 722 C C . GLU A 1 91 ? 12.278 -5.481 8.647 1.00 93.12 91 GLU A C 1
ATOM 724 O O . GLU A 1 91 ? 11.441 -4.792 9.223 1.00 93.12 91 GLU A O 1
ATOM 729 N N . GLN A 1 92 ? 12.540 -5.342 7.342 1.00 92.31 92 GLN A N 1
ATOM 730 C CA . GLN A 1 92 ? 11.900 -4.329 6.491 1.00 92.31 92 GLN A CA 1
ATOM 731 C C . GLN A 1 92 ? 10.398 -4.582 6.316 1.00 92.31 92 GLN A C 1
ATOM 733 O O . GLN A 1 92 ? 9.600 -3.646 6.332 1.00 92.31 92 GLN A O 1
ATOM 738 N N . LYS A 1 93 ? 9.985 -5.848 6.178 1.00 94.19 93 LYS A N 1
ATOM 739 C CA . LYS A 1 93 ? 8.560 -6.210 6.122 1.00 94.19 93 LYS A CA 1
ATOM 740 C C . LYS A 1 93 ? 7.850 -5.859 7.426 1.00 94.19 93 LYS A C 1
ATOM 742 O O . LYS A 1 93 ? 6.780 -5.256 7.386 1.00 94.19 93 LYS A O 1
ATOM 747 N N . ASN A 1 94 ? 8.460 -6.180 8.567 1.00 94.69 94 ASN A N 1
ATOM 748 C CA . ASN A 1 94 ? 7.922 -5.850 9.887 1.00 94.69 94 ASN A CA 1
ATOM 749 C C . ASN A 1 94 ? 7.860 -4.336 10.117 1.00 94.69 94 ASN A C 1
ATOM 751 O O . ASN A 1 94 ? 6.883 -3.839 10.679 1.00 94.69 94 ASN A O 1
ATOM 755 N N . GLU A 1 95 ? 8.875 -3.592 9.671 1.00 94.44 95 GLU A N 1
ATOM 756 C CA . GLU A 1 95 ? 8.881 -2.129 9.709 1.00 94.44 95 GLU A CA 1
ATOM 757 C C . GLU A 1 95 ? 7.715 -1.564 8.891 1.00 94.44 95 GLU A C 1
ATOM 759 O O . GLU A 1 95 ? 6.895 -0.816 9.429 1.00 94.44 95 GLU A O 1
ATOM 764 N N . TYR A 1 96 ? 7.587 -1.979 7.625 1.00 95.38 96 TYR A N 1
ATOM 765 C CA . TYR A 1 96 ? 6.484 -1.561 6.765 1.00 95.38 96 TYR A CA 1
ATOM 766 C C . TYR A 1 96 ? 5.129 -1.875 7.407 1.00 95.38 96 TYR A C 1
ATOM 768 O O . TYR A 1 96 ? 4.283 -0.991 7.511 1.00 95.38 96 TYR A O 1
ATOM 776 N N . GLN A 1 97 ? 4.920 -3.105 7.885 1.00 95.31 97 GLN A N 1
ATOM 777 C CA . GLN A 1 97 ? 3.660 -3.509 8.515 1.00 95.31 97 GLN A CA 1
ATOM 778 C C . GLN A 1 97 ? 3.366 -2.702 9.780 1.00 95.31 97 GLN A C 1
ATOM 780 O O . GLN A 1 97 ? 2.216 -2.343 10.025 1.00 95.31 97 GLN A O 1
ATOM 785 N N . THR A 1 98 ? 4.387 -2.377 10.575 1.00 96.00 98 THR A N 1
ATOM 786 C CA . THR A 1 98 ? 4.230 -1.558 11.785 1.00 96.00 98 THR A CA 1
ATOM 787 C C . THR A 1 98 ? 3.748 -0.154 11.436 1.00 96.00 98 THR A C 1
ATOM 789 O O . THR A 1 98 ? 2.791 0.334 12.043 1.00 96.00 98 THR A O 1
ATOM 792 N N . LEU A 1 99 ? 4.372 0.469 10.436 1.00 95.88 99 LEU A N 1
ATOM 793 C CA . LEU A 1 99 ? 4.026 1.807 9.967 1.00 95.88 99 LEU A CA 1
ATOM 794 C C . LEU A 1 99 ? 2.668 1.831 9.250 1.00 95.88 99 LEU A C 1
ATOM 796 O O . LEU A 1 99 ? 1.846 2.699 9.526 1.00 95.88 99 LEU A O 1
ATOM 800 N N . ALA A 1 100 ? 2.386 0.854 8.385 1.00 95.81 100 ALA A N 1
ATOM 801 C CA . ALA A 1 100 ? 1.103 0.728 7.695 1.00 95.81 100 ALA A CA 1
ATOM 802 C C . ALA A 1 100 ? -0.044 0.458 8.681 1.00 95.81 100 ALA A C 1
ATOM 804 O O . ALA A 1 100 ? -1.135 1.006 8.540 1.00 95.81 100 ALA A O 1
ATOM 805 N N . ARG A 1 101 ? 0.201 -0.329 9.734 1.00 96.94 101 ARG A N 1
ATOM 806 C CA . ARG A 1 101 ? -0.760 -0.522 10.826 1.00 96.94 101 ARG A CA 1
ATOM 807 C C . ARG A 1 101 ? -1.048 0.794 11.537 1.00 96.94 101 ARG A C 1
ATOM 809 O O . ARG A 1 101 ? -2.213 1.104 11.764 1.00 96.94 101 ARG A O 1
ATOM 816 N N . GLN A 1 102 ? -0.011 1.558 11.882 1.00 96.62 102 GLN A N 1
ATOM 817 C CA . GLN A 1 102 ? -0.187 2.870 12.504 1.00 96.62 102 GLN A CA 1
ATOM 818 C C . GLN A 1 102 ? -0.990 3.806 11.594 1.00 96.62 102 GLN A C 1
ATOM 820 O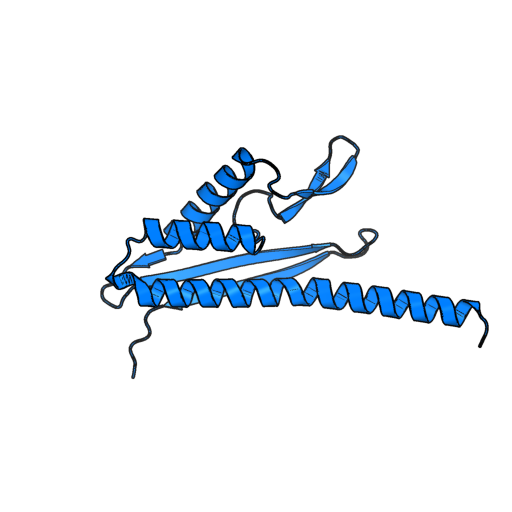 O . GLN A 1 102 ? -1.944 4.425 12.057 1.00 96.62 102 GLN A O 1
ATOM 825 N N . TYR A 1 103 ? -0.671 3.826 10.299 1.00 96.44 103 TYR A N 1
ATOM 826 C CA . TYR A 1 103 ? -1.434 4.565 9.301 1.00 96.44 103 TYR A CA 1
ATOM 827 C C . TYR A 1 103 ? -2.926 4.200 9.343 1.00 96.44 103 TYR A C 1
ATOM 829 O O . TYR A 1 103 ? -3.766 5.091 9.441 1.00 96.44 103 TYR A O 1
ATOM 837 N N . PHE A 1 104 ? -3.280 2.909 9.334 1.00 95.88 104 PHE A N 1
ATOM 838 C CA . PHE A 1 104 ? -4.687 2.502 9.405 1.00 95.88 104 PHE A CA 1
ATOM 839 C C . PHE A 1 104 ? -5.348 2.913 10.721 1.00 95.88 104 PHE A C 1
ATOM 841 O O . PHE A 1 104 ? -6.460 3.424 10.681 1.00 95.88 104 PHE A O 1
ATOM 848 N N . LEU A 1 105 ? -4.678 2.763 11.866 1.00 96.12 105 LEU A N 1
ATOM 849 C CA . LEU A 1 105 ? -5.221 3.197 13.160 1.00 96.12 105 LEU A CA 1
ATOM 850 C C . LEU A 1 105 ? -5.535 4.698 13.188 1.00 96.12 105 LEU A C 1
ATOM 852 O O . LEU A 1 105 ? -6.570 5.093 13.716 1.00 96.12 105 LEU A O 1
ATOM 856 N N . GLU A 1 106 ? -4.677 5.527 12.591 1.00 95.75 106 GLU A N 1
ATOM 857 C CA . GLU A 1 106 ? -4.882 6.979 12.486 1.00 95.75 106 GLU A CA 1
ATOM 858 C C . GLU A 1 106 ? -6.054 7.347 11.559 1.00 95.75 106 GLU A C 1
ATOM 860 O O . GLU A 1 106 ? -6.679 8.393 11.734 1.00 95.75 106 GLU A O 1
ATOM 865 N N . HIS A 1 107 ? -6.379 6.476 10.600 1.00 95.19 107 HIS A N 1
ATOM 866 C CA . HIS A 1 107 ? -7.446 6.673 9.613 1.00 95.19 107 HIS A CA 1
ATOM 867 C C . HIS A 1 107 ? -8.696 5.823 9.891 1.00 95.19 107 HIS A C 1
ATOM 869 O O . HIS A 1 107 ? -9.617 5.767 9.069 1.00 95.19 107 HIS A O 1
ATOM 875 N N . MET A 1 108 ? -8.750 5.175 11.055 1.00 94.38 108 MET A N 1
ATOM 876 C CA . MET A 1 108 ? -9.904 4.437 11.546 1.00 94.38 108 MET A CA 1
ATOM 877 C C . MET A 1 108 ? -10.667 5.283 12.557 1.00 94.38 108 MET A C 1
ATOM 879 O O . MET A 1 108 ? -10.108 5.813 13.512 1.00 94.38 108 MET A O 1
ATOM 883 N N . THR A 1 109 ? -11.977 5.393 12.370 1.00 92.00 109 THR A N 1
ATOM 884 C CA . THR A 1 109 ? -12.862 6.071 13.317 1.00 92.00 109 THR A CA 1
ATOM 885 C C . THR A 1 109 ? -13.966 5.120 13.740 1.00 92.00 109 THR A C 1
ATOM 887 O O . THR A 1 109 ? -14.770 4.665 12.926 1.00 92.00 109 THR A O 1
ATOM 890 N N . ARG A 1 110 ? -14.027 4.823 15.039 1.00 87.44 110 ARG A N 1
ATOM 891 C CA . ARG A 1 110 ? -15.104 4.025 15.621 1.00 87.44 110 ARG A CA 1
ATOM 892 C C . ARG A 1 110 ? -16.177 4.950 16.185 1.00 87.44 110 ARG A C 1
ATOM 894 O O . ARG A 1 110 ? -15.906 5.797 17.032 1.00 87.44 110 ARG A O 1
ATOM 901 N N . SER A 1 111 ? -17.403 4.772 15.714 1.00 84.31 111 SER A N 1
ATOM 902 C CA . SER A 1 111 ? -18.581 5.515 16.160 1.00 84.31 111 SER A CA 1
ATOM 903 C C . SER A 1 111 ? -19.678 4.549 16.624 1.00 84.31 111 SER A C 1
ATOM 905 O O . SER A 1 111 ? -19.604 3.348 16.344 1.00 84.31 111 SER A O 1
ATOM 907 N N . PRO A 1 112 ? -20.735 5.032 17.303 1.00 79.12 112 PRO A N 1
ATOM 908 C CA . PRO A 1 112 ? -21.902 4.205 17.611 1.00 79.12 112 PRO A CA 1
ATOM 909 C C . PRO A 1 112 ? -22.575 3.597 16.367 1.00 79.12 112 PRO A C 1
ATOM 911 O O . PRO A 1 112 ? -23.286 2.604 16.488 1.00 79.12 112 PRO A O 1
ATOM 914 N N . GLN A 1 113 ? -22.366 4.179 15.180 1.00 76.69 113 GLN A N 1
ATOM 915 C CA . GLN A 1 113 ? -22.885 3.679 13.904 1.00 76.69 113 GLN A CA 1
ATOM 916 C C . GLN A 1 113 ? -22.025 2.561 13.287 1.00 76.69 113 GLN A C 1
ATOM 918 O O . GLN A 1 113 ? -22.456 1.934 12.320 1.00 76.69 113 GLN A O 1
ATOM 923 N N . GLY A 1 114 ? -20.841 2.289 13.842 1.00 84.50 114 GLY A N 1
ATOM 924 C CA . GLY A 1 114 ? -19.922 1.259 13.370 1.00 84.50 114 GLY A CA 1
ATOM 925 C C . GLY A 1 114 ? -18.497 1.776 13.188 1.00 84.50 114 GLY A C 1
ATOM 926 O O . GLY A 1 114 ? -18.132 2.858 13.657 1.00 84.50 114 GLY A O 1
ATOM 927 N N . LEU A 1 115 ? -17.687 0.969 12.508 1.00 90.62 115 LEU A N 1
ATOM 928 C CA . LEU A 1 115 ? -16.327 1.322 12.129 1.00 90.62 115 LEU A CA 1
ATOM 929 C C . LEU A 1 115 ? -16.316 2.009 10.764 1.00 90.62 115 LEU A C 1
ATOM 931 O O . LEU A 1 115 ? -17.011 1.599 9.834 1.00 90.62 115 LEU A O 1
ATOM 935 N N . GLU A 1 116 ? -15.487 3.033 10.665 1.00 93.38 116 GLU A N 1
ATOM 936 C CA . GLU A 1 116 ? -15.145 3.722 9.437 1.00 93.38 116 GLU A CA 1
ATOM 937 C C . GLU A 1 116 ? -13.633 3.632 9.228 1.00 93.38 116 GLU A C 1
ATOM 939 O O . GLU A 1 116 ? -12.864 3.819 10.171 1.00 93.38 116 GLU A O 1
ATOM 944 N N . ILE A 1 117 ? -13.210 3.318 8.008 1.00 93.94 117 ILE A N 1
ATOM 945 C CA . ILE A 1 117 ? -11.809 3.168 7.617 1.00 93.94 117 ILE A CA 1
ATOM 946 C C . ILE A 1 117 ? -11.593 4.015 6.367 1.00 93.94 117 ILE A C 1
ATOM 948 O O . ILE A 1 117 ? -12.291 3.841 5.364 1.00 93.94 117 ILE A O 1
ATOM 952 N N . ALA A 1 118 ? -10.624 4.921 6.410 1.00 94.88 118 ALA A N 1
ATOM 953 C CA . ALA A 1 118 ? -10.194 5.693 5.253 1.00 94.88 118 ALA A CA 1
ATOM 954 C C . ALA A 1 118 ? -8.807 5.242 4.777 1.00 94.88 118 ALA A C 1
ATOM 956 O O . ALA A 1 118 ? -7.971 4.801 5.562 1.00 94.88 118 ALA A O 1
ATOM 957 N N . ILE A 1 119 ? -8.571 5.358 3.474 1.00 94.75 119 ILE A N 1
ATOM 958 C CA . ILE A 1 119 ? -7.271 5.139 2.843 1.00 94.75 119 ILE A CA 1
ATOM 959 C C . ILE A 1 119 ? -7.068 6.203 1.765 1.00 94.75 119 ILE A C 1
ATOM 961 O O . ILE A 1 119 ? -7.964 6.468 0.965 1.00 94.75 119 ILE A O 1
ATOM 965 N N . SER A 1 120 ? -5.891 6.815 1.745 1.00 94.69 120 SER A N 1
ATOM 966 C CA . SER A 1 120 ? -5.481 7.818 0.765 1.00 94.69 120 SER A CA 1
ATOM 967 C C . SER A 1 120 ? -3.977 7.739 0.519 1.00 94.69 120 SER A C 1
ATOM 969 O O . SER A 1 120 ? -3.183 7.883 1.451 1.00 94.69 120 SER A O 1
ATOM 971 N N . TYR A 1 121 ? -3.579 7.483 -0.727 1.00 92.81 121 TYR A N 1
ATOM 972 C CA . TYR A 1 121 ? -2.173 7.409 -1.127 1.00 92.81 121 TYR A CA 1
ATOM 973 C C . TYR A 1 121 ? -1.981 7.730 -2.609 1.00 92.81 121 TYR A C 1
ATOM 975 O O . TYR A 1 121 ? -2.915 7.702 -3.412 1.00 92.81 121 TYR A O 1
ATOM 983 N N . GLN A 1 122 ? -0.738 8.017 -2.993 1.00 93.06 122 GLN A N 1
ATOM 984 C CA . GLN A 1 122 ? -0.355 8.235 -4.383 1.00 93.06 122 GLN A CA 1
ATOM 985 C C . GLN A 1 122 ? 0.624 7.151 -4.828 1.00 93.06 122 GLN A C 1
ATOM 987 O O . GLN A 1 122 ? 1.688 6.995 -4.242 1.00 93.06 122 GLN A O 1
ATOM 992 N N . GLN A 1 123 ? 0.296 6.434 -5.899 1.00 90.44 123 GLN A N 1
ATOM 993 C CA . GLN A 1 123 ? 1.211 5.499 -6.544 1.00 90.44 123 GLN A CA 1
ATOM 994 C C . GLN A 1 123 ? 1.961 6.195 -7.677 1.00 90.44 123 GLN A C 1
ATOM 996 O O . GLN A 1 123 ? 1.356 6.821 -8.552 1.00 90.44 123 GLN A O 1
ATOM 1001 N N . GLU A 1 124 ? 3.277 6.012 -7.711 1.00 90.88 124 GLU A N 1
ATOM 1002 C CA . GLU A 1 124 ? 4.106 6.384 -8.853 1.00 90.88 124 GLU A CA 1
ATOM 1003 C C . GLU A 1 124 ? 4.413 5.152 -9.716 1.00 90.88 124 GLU A C 1
ATOM 1005 O O . GLU A 1 124 ? 4.788 4.090 -9.214 1.00 90.88 124 GLU A O 1
ATOM 1010 N N . ILE A 1 125 ? 4.236 5.286 -11.030 1.00 88.38 125 ILE A N 1
ATOM 1011 C CA . ILE A 1 125 ? 4.570 4.273 -12.031 1.00 88.38 125 ILE A CA 1
ATOM 1012 C C . ILE A 1 125 ? 5.693 4.825 -12.897 1.00 88.38 125 ILE A C 1
ATOM 1014 O O . ILE A 1 125 ? 5.512 5.780 -13.658 1.00 88.38 125 ILE A O 1
ATOM 1018 N N . TYR A 1 126 ? 6.846 4.176 -12.809 1.00 86.50 126 TYR A N 1
ATOM 1019 C CA . TYR A 1 126 ? 8.047 4.552 -13.542 1.00 86.50 126 TYR A CA 1
ATOM 1020 C C . TYR A 1 126 ? 8.102 3.803 -14.873 1.00 86.50 126 TYR A C 1
ATOM 1022 O O . TYR A 1 126 ? 8.191 2.571 -14.906 1.00 86.50 126 TYR A O 1
ATOM 1030 N N . PHE A 1 127 ? 8.034 4.541 -15.980 1.00 82.31 127 PHE A N 1
ATOM 1031 C CA . PHE A 1 127 ? 8.154 3.963 -17.315 1.00 82.31 127 PHE A CA 1
ATOM 1032 C C . PHE A 1 127 ? 9.622 3.721 -17.696 1.00 82.31 127 PHE A C 1
ATOM 1034 O O . PHE A 1 127 ? 10.522 4.377 -17.160 1.00 82.31 127 PHE A O 1
ATOM 1041 N N . PRO A 1 128 ? 9.888 2.793 -18.639 1.00 73.50 128 PRO A N 1
ATOM 1042 C CA . PRO A 1 128 ? 11.241 2.503 -19.096 1.00 73.50 128 PRO A CA 1
ATOM 1043 C C . PRO A 1 128 ? 11.996 3.765 -19.531 1.00 73.50 128 PRO A C 1
ATOM 1045 O O . PRO A 1 128 ? 11.411 4.707 -20.069 1.00 73.50 128 PRO A O 1
ATOM 1048 N N . PHE A 1 129 ? 13.313 3.757 -19.318 1.00 70.50 129 PHE A N 1
ATOM 1049 C CA . PHE A 1 129 ? 14.229 4.849 -19.674 1.00 70.50 129 PHE A CA 1
ATOM 1050 C C . PHE A 1 129 ? 13.976 6.182 -18.945 1.00 70.50 129 PHE A C 1
ATOM 1052 O O . PHE A 1 129 ? 14.479 7.211 -19.387 1.00 70.50 129 PHE A O 1
ATOM 1059 N N . ASN A 1 130 ? 13.228 6.178 -17.831 1.00 67.06 130 ASN A N 1
ATOM 1060 C CA . ASN A 1 130 ? 12.868 7.377 -17.057 1.00 67.06 130 ASN A CA 1
ATOM 1061 C C . ASN A 1 130 ? 12.232 8.490 -17.910 1.00 67.06 130 ASN A C 1
ATOM 1063 O O . ASN A 1 130 ? 12.330 9.667 -17.575 1.00 67.06 130 ASN A O 1
ATOM 1067 N N . LEU A 1 131 ? 11.594 8.125 -19.025 1.00 73.88 131 LEU A N 1
ATOM 1068 C CA . LEU A 1 131 ? 10.982 9.094 -19.934 1.00 73.88 131 LEU A CA 1
ATOM 1069 C C . LEU A 1 131 ? 9.754 9.758 -19.308 1.00 73.88 131 LEU A C 1
ATOM 1071 O O . LEU A 1 131 ? 9.408 10.880 -19.667 1.00 73.88 131 LEU A O 1
ATOM 1075 N N . TYR A 1 132 ? 9.082 9.050 -18.397 1.00 81.31 132 TYR A N 1
ATOM 1076 C CA . TYR A 1 132 ? 7.836 9.493 -17.794 1.00 81.31 132 TYR A CA 1
ATOM 1077 C C . TYR A 1 132 ? 7.568 8.777 -16.464 1.00 81.31 132 TYR A C 1
ATOM 1079 O O . TYR A 1 132 ? 7.758 7.563 -16.352 1.00 81.31 132 TYR A O 1
ATOM 1087 N N . THR A 1 133 ? 7.070 9.530 -15.483 1.00 87.69 133 THR A N 1
ATOM 1088 C CA . THR A 1 133 ? 6.486 8.992 -14.250 1.00 87.69 133 THR A CA 1
ATOM 1089 C C . THR A 1 133 ? 5.003 9.319 -14.256 1.00 87.69 133 THR A C 1
ATOM 1091 O O . THR A 1 133 ? 4.623 10.492 -14.237 1.00 87.69 133 THR A O 1
ATOM 1094 N N . HIS A 1 134 ? 4.162 8.290 -14.282 1.00 88.88 134 HIS A N 1
ATOM 1095 C CA . HIS A 1 134 ? 2.724 8.459 -14.124 1.00 88.88 134 HIS A CA 1
ATOM 1096 C C . HIS A 1 134 ? 2.373 8.416 -12.642 1.00 88.88 134 HIS A C 1
ATOM 1098 O O . HIS A 1 134 ? 2.832 7.523 -11.933 1.00 88.88 134 HIS A O 1
ATOM 1104 N N . LYS A 1 135 ? 1.568 9.368 -12.174 1.00 91.81 135 LYS A N 1
ATOM 1105 C CA . LYS A 1 135 ? 1.114 9.429 -10.783 1.00 91.81 135 LYS A CA 1
ATOM 1106 C C . LYS A 1 135 ? -0.382 9.170 -10.742 1.00 91.81 135 LYS A C 1
ATOM 1108 O O . LYS A 1 135 ? -1.123 9.798 -11.496 1.00 91.81 135 LYS A O 1
ATOM 1113 N N . ILE A 1 136 ? -0.805 8.261 -9.874 1.00 92.31 136 ILE A N 1
ATOM 1114 C CA . ILE A 1 136 ? -2.213 7.929 -9.659 1.00 92.31 136 ILE A CA 1
ATOM 1115 C C . ILE A 1 136 ? -2.518 8.147 -8.184 1.00 92.31 136 ILE A C 1
ATOM 1117 O O . ILE A 1 136 ? -1.855 7.568 -7.327 1.00 92.31 136 ILE A O 1
ATOM 1121 N N . SER A 1 137 ? -3.514 8.976 -7.895 1.00 93.81 137 SER A N 1
ATOM 1122 C CA . SER A 1 137 ? -4.015 9.177 -6.537 1.00 93.81 137 SER A CA 1
ATOM 1123 C C . SER A 1 137 ? -5.191 8.244 -6.288 1.00 93.81 137 SER A C 1
ATOM 1125 O O . SER A 1 137 ? -6.115 8.164 -7.101 1.00 93.81 137 SER A O 1
ATOM 1127 N N . PHE A 1 138 ? -5.147 7.551 -5.160 1.00 95.06 138 PHE A N 1
ATOM 1128 C CA . PHE A 1 138 ? -6.188 6.655 -4.695 1.00 95.06 138 PHE A CA 1
ATOM 1129 C C . PHE A 1 138 ? -6.724 7.168 -3.372 1.00 95.06 138 PHE A C 1
ATOM 1131 O O . PHE A 1 138 ? -5.954 7.461 -2.465 1.00 95.06 138 PHE A O 1
ATOM 1138 N N . GLU A 1 139 ? -8.044 7.251 -3.267 1.00 94.94 139 GLU A N 1
ATOM 1139 C CA . GLU A 1 139 ? -8.735 7.594 -2.033 1.00 94.94 139 GLU A CA 1
ATOM 1140 C C . GLU A 1 139 ? -10.003 6.750 -1.938 1.00 94.94 139 GLU A C 1
ATOM 1142 O O . GLU A 1 139 ? -10.744 6.603 -2.916 1.00 94.94 139 GLU A O 1
ATOM 1147 N N . HIS A 1 140 ? -10.227 6.138 -0.782 1.00 95.00 140 HIS A N 1
ATOM 1148 C CA . HIS A 1 140 ? -11.460 5.425 -0.481 1.00 95.00 140 HIS A CA 1
ATOM 1149 C C . HIS A 1 140 ? -11.794 5.558 0.991 1.00 95.00 140 HIS A C 1
ATOM 1151 O O . HIS A 1 140 ? -10.921 5.612 1.856 1.00 95.00 140 HIS A O 1
ATOM 1157 N N . LYS A 1 141 ? -13.091 5.565 1.260 1.00 93.56 141 LYS A N 1
ATOM 1158 C CA . LYS A 1 141 ? -13.635 5.604 2.601 1.00 93.56 141 LYS A CA 1
ATOM 1159 C C . LYS A 1 141 ? -14.717 4.544 2.699 1.00 93.56 141 LYS A C 1
ATOM 1161 O O . LYS A 1 141 ? -15.707 4.597 1.973 1.00 93.56 141 LYS A O 1
ATOM 1166 N N . GLU A 1 142 ? -14.502 3.583 3.582 1.00 92.12 142 GLU A N 1
ATOM 1167 C CA . GLU A 1 142 ? -15.449 2.518 3.873 1.00 92.12 142 GLU A CA 1
ATOM 1168 C C . GLU A 1 142 ? -16.044 2.762 5.253 1.00 92.12 142 GLU A C 1
ATOM 1170 O O . GLU A 1 142 ? -15.320 3.016 6.211 1.00 92.12 142 GLU A O 1
ATOM 1175 N N . GLY A 1 143 ? -17.361 2.692 5.377 1.00 85.19 143 GLY A N 1
ATOM 1176 C CA . GLY A 1 143 ? -18.023 2.927 6.649 1.00 85.19 143 GLY A CA 1
ATOM 1177 C C . GLY A 1 143 ? -19.392 2.284 6.682 1.00 85.19 143 GLY A C 1
ATOM 1178 O O . GLY A 1 143 ? -20.015 2.050 5.642 1.00 85.19 143 GLY A O 1
ATOM 1179 N N . GLY A 1 144 ? -19.867 2.002 7.894 1.00 60.22 144 GLY A N 1
ATOM 1180 C CA . GLY A 1 144 ? -21.218 1.508 8.131 1.00 60.22 144 GLY A CA 1
ATOM 1181 C C . GLY A 1 144 ? -22.268 2.505 7.640 1.00 60.22 144 GLY A C 1
ATOM 1182 O O . GLY A 1 144 ? -22.727 3.359 8.393 1.00 60.22 144 GLY A O 1
ATOM 1183 N N . THR A 1 145 ? -22.682 2.397 6.378 1.00 49.34 145 THR A N 1
ATOM 1184 C CA . THR A 1 145 ? -23.897 3.069 5.921 1.00 49.34 145 THR A CA 1
ATOM 1185 C C . THR A 1 145 ? -25.067 2.221 6.395 1.00 49.34 145 THR A C 1
ATOM 1187 O O . THR A 1 145 ? -25.238 1.086 5.948 1.00 49.34 145 THR A O 1
ATOM 1190 N N . GLN A 1 146 ? -25.857 2.762 7.328 1.00 42.47 146 GLN A N 1
ATOM 1191 C CA . GLN A 1 146 ? -27.172 2.219 7.648 1.00 42.47 146 GLN A CA 1
ATOM 1192 C C . GLN A 1 146 ? -27.942 2.025 6.342 1.00 42.47 146 GLN A C 1
ATOM 1194 O O . GLN A 1 146 ? -28.133 2.978 5.584 1.00 42.47 146 GLN A O 1
ATOM 1199 N N . LEU A 1 147 ? -28.376 0.787 6.104 1.00 38.25 147 LEU A N 1
ATOM 1200 C CA . LEU A 1 147 ? -29.457 0.471 5.180 1.00 38.25 147 LEU A CA 1
ATOM 1201 C C . LEU A 1 147 ? -30.590 1.481 5.430 1.00 38.25 147 LEU A C 1
ATOM 1203 O O . LEU A 1 147 ? -31.184 1.482 6.509 1.00 38.25 147 LEU A O 1
ATOM 1207 N N . ARG A 1 148 ? -30.834 2.369 4.467 1.00 34.69 148 ARG A N 1
ATOM 1208 C CA . ARG A 1 148 ? -32.128 3.034 4.321 1.00 34.69 148 ARG A CA 1
ATOM 1209 C C . ARG A 1 148 ? -32.959 2.235 3.339 1.00 34.69 148 ARG A C 1
ATOM 1211 O O . ARG A 1 148 ? -32.384 1.836 2.302 1.00 34.69 148 ARG A O 1
#

Solvent-accessible surface area (backbone atoms only — not comparable to full-atom values): 8409 Å² total; per-residue (Å²): 130,63,72,66,59,57,52,52,51,52,52,49,51,53,50,50,53,51,51,51,51,64,61,49,49,60,57,53,39,53,52,49,54,51,51,52,48,47,54,43,42,73,43,41,88,83,47,54,70,68,60,47,20,45,53,51,14,52,52,32,58,77,54,58,55,53,71,32,84,70,39,57,36,80,42,72,45,98,86,69,48,75,45,67,37,65,68,82,47,72,68,46,44,52,48,41,33,53,45,24,18,49,49,36,54,77,35,43,49,80,52,100,73,40,34,28,43,46,49,75,44,62,49,69,44,79,42,81,92,75,77,46,74,50,76,46,81,47,73,51,74,44,59,57,71,74,88,123

Radius of gyration: 19.4 Å; Cα contacts (8 Å, |Δi|>4): 177; chains: 1; bounding box: 58×19×64 Å